Protein AF-A0A7V6XNP8-F1 (afdb_monomer)

Radius of gyration: 19.12 Å; Cα contacts (8 Å, |Δi|>4): 152; chains: 1; bounding box: 46×33×63 Å

Structure (mmCIF, N/CA/C/O backbone):
data_AF-A0A7V6XNP8-F1
#
_entry.id   AF-A0A7V6XNP8-F1
#
loop_
_atom_site.group_PDB
_atom_site.id
_atom_site.type_symbol
_atom_site.label_atom_id
_atom_site.label_alt_id
_atom_site.label_comp_id
_atom_site.label_asym_id
_atom_site.label_entity_id
_atom_site.label_seq_id
_atom_site.pdbx_PDB_ins_code
_atom_site.Cartn_x
_atom_site.Cartn_y
_atom_site.Cartn_z
_atom_site.occupancy
_atom_site.B_iso_or_equiv
_atom_site.auth_seq_id
_atom_site.auth_comp_id
_atom_site.auth_asym_id
_atom_site.auth_atom_id
_atom_site.pdbx_PDB_model_num
ATOM 1 N N . THR A 1 1 ? 22.693 9.439 -38.754 1.00 43.19 1 THR A N 1
ATOM 2 C CA . THR A 1 1 ? 23.234 10.075 -37.536 1.00 43.19 1 THR A CA 1
ATOM 3 C C . THR A 1 1 ? 22.397 11.302 -37.246 1.00 43.19 1 THR A C 1
ATOM 5 O O . THR A 1 1 ? 22.577 12.312 -37.909 1.00 43.19 1 THR A O 1
ATOM 8 N N . GLN A 1 2 ? 21.400 11.196 -36.366 1.00 33.88 2 GLN A N 1
ATOM 9 C CA . GLN A 1 2 ? 20.599 12.341 -35.922 1.00 33.88 2 GLN A CA 1
ATOM 10 C C . GLN A 1 2 ? 20.816 12.514 -34.421 1.00 33.88 2 GLN A C 1
ATOM 12 O O . GLN A 1 2 ? 20.477 11.642 -33.626 1.00 33.88 2 GLN A O 1
ATOM 17 N N . LEU A 1 3 ? 21.471 13.625 -34.086 1.00 43.66 3 LEU A N 1
ATOM 18 C CA . LEU A 1 3 ? 21.657 14.157 -32.744 1.00 43.66 3 LEU A CA 1
ATOM 19 C C . LEU A 1 3 ? 20.305 14.672 -32.241 1.00 43.66 3 LEU A C 1
ATOM 21 O O . LEU A 1 3 ? 19.872 15.749 -32.644 1.00 43.66 3 LEU A O 1
ATOM 25 N N . TYR A 1 4 ? 19.652 13.916 -31.363 1.00 43.72 4 TYR A N 1
ATOM 26 C CA . TYR A 1 4 ? 18.553 14.421 -30.548 1.00 43.72 4 TYR A CA 1
ATOM 27 C C . TYR A 1 4 ? 19.028 14.592 -29.106 1.00 43.72 4 TYR A C 1
ATOM 29 O O . TYR A 1 4 ? 19.444 13.632 -28.469 1.00 43.72 4 TYR A O 1
ATOM 37 N N . GLY A 1 5 ? 18.922 15.829 -28.617 1.00 41.06 5 GLY A N 1
ATOM 38 C CA . GLY A 1 5 ? 18.555 16.127 -27.233 1.00 41.06 5 GLY A CA 1
ATOM 39 C C . GLY A 1 5 ? 19.614 15.882 -26.163 1.00 41.06 5 GLY A C 1
ATOM 40 O O . GLY A 1 5 ? 19.714 14.805 -25.593 1.00 41.06 5 GLY A O 1
ATOM 41 N N . LEU A 1 6 ? 20.327 16.950 -25.811 1.00 38.91 6 LEU A N 1
ATOM 42 C CA . LEU A 1 6 ? 21.079 17.104 -24.568 1.00 38.91 6 LEU A CA 1
ATOM 43 C C . LEU A 1 6 ? 20.175 16.903 -23.339 1.00 38.91 6 LEU A C 1
ATOM 45 O O . LEU A 1 6 ? 19.614 17.871 -22.857 1.00 38.91 6 LEU A O 1
ATOM 49 N N . TYR A 1 7 ? 20.049 15.671 -22.854 1.00 44.81 7 TYR A N 1
ATOM 50 C CA . TYR A 1 7 ? 20.017 15.277 -21.438 1.00 44.81 7 TYR A CA 1
ATOM 51 C C . TYR A 1 7 ? 20.250 13.760 -21.414 1.00 44.81 7 TYR A C 1
ATOM 53 O O . TYR A 1 7 ? 19.471 13.041 -22.044 1.00 44.81 7 TYR A O 1
ATOM 61 N N . PRO A 1 8 ? 21.267 13.229 -20.708 1.00 45.66 8 PRO A N 1
ATOM 62 C CA . PRO A 1 8 ? 21.310 11.804 -20.429 1.00 45.66 8 PRO A CA 1
ATOM 63 C C . PRO A 1 8 ? 20.164 11.528 -19.457 1.00 45.66 8 PRO A C 1
ATOM 65 O O . PRO A 1 8 ? 20.295 11.661 -18.243 1.00 45.66 8 PRO A O 1
ATOM 68 N N . SER A 1 9 ? 18.988 11.219 -19.992 1.00 49.31 9 SER A N 1
ATOM 69 C CA . SER A 1 9 ? 17.936 10.590 -19.212 1.00 49.31 9 SER A CA 1
ATOM 70 C C . SER A 1 9 ? 18.496 9.219 -18.871 1.00 49.31 9 SER A C 1
ATOM 72 O O . SER A 1 9 ? 18.479 8.336 -19.718 1.00 49.31 9 SER A O 1
ATOM 74 N N . TYR A 1 10 ? 19.105 9.086 -17.688 1.00 51.81 10 TYR A N 1
ATOM 75 C CA . TYR A 1 10 ? 19.652 7.818 -17.215 1.00 51.81 10 TYR A CA 1
ATOM 76 C C . TYR A 1 10 ? 18.539 6.772 -17.319 1.00 51.81 10 TYR A C 1
ATOM 78 O O . TYR A 1 10 ? 17.526 6.908 -16.621 1.00 51.81 10 TYR A O 1
ATOM 86 N N . PRO A 1 11 ? 18.654 5.814 -18.251 1.00 52.94 11 PRO A N 1
ATOM 87 C CA . PRO A 1 11 ? 17.567 4.901 -18.521 1.00 52.94 11 PRO A CA 1
ATOM 88 C C . PRO A 1 11 ? 17.579 3.837 -17.422 1.00 52.94 11 PRO A C 1
ATOM 90 O O . PRO A 1 11 ? 18.618 3.244 -17.133 1.00 52.94 11 PRO A O 1
ATOM 93 N N . ILE A 1 12 ? 16.433 3.625 -16.781 1.00 58.44 12 ILE A N 1
ATOM 94 C CA . ILE A 1 12 ? 16.240 2.534 -15.824 1.00 58.44 12 ILE A CA 1
ATOM 95 C C . ILE A 1 12 ? 15.519 1.414 -16.559 1.00 58.44 12 ILE A C 1
ATOM 97 O O . ILE A 1 12 ? 14.545 1.660 -17.278 1.00 58.44 12 ILE A O 1
ATOM 101 N N . LEU A 1 13 ? 16.040 0.194 -16.415 1.00 58.78 13 LEU A N 1
ATOM 102 C CA . LEU A 1 13 ? 15.425 -0.983 -17.007 1.00 58.78 13 LEU A CA 1
ATOM 103 C C . LEU A 1 13 ? 14.099 -1.246 -16.293 1.00 58.78 13 LEU A C 1
ATOM 105 O O . LEU A 1 13 ? 14.072 -1.412 -15.075 1.00 58.78 13 LEU A O 1
ATOM 109 N N . TYR A 1 14 ? 13.024 -1.268 -17.068 1.00 51.34 14 TYR A N 1
ATOM 110 C CA . TYR A 1 14 ? 11.666 -1.503 -16.611 1.00 51.34 14 TYR A CA 1
ATOM 111 C C . TYR A 1 14 ? 11.136 -2.787 -17.249 1.00 51.34 14 TYR A C 1
ATOM 113 O O . TYR A 1 14 ? 11.289 -3.014 -18.455 1.00 51.34 14 TYR A O 1
ATOM 121 N N . TYR A 1 15 ? 10.491 -3.628 -16.447 1.00 53.78 15 TYR A N 1
ATOM 122 C CA . TYR A 1 15 ? 9.824 -4.835 -16.915 1.00 53.78 15 TYR A CA 1
ATOM 123 C C . TYR A 1 15 ? 8.334 -4.553 -17.080 1.00 53.78 15 TYR A C 1
ATOM 125 O O . TYR A 1 15 ? 7.574 -4.537 -16.110 1.00 53.78 15 TYR A O 1
ATOM 133 N N . PHE A 1 16 ? 7.896 -4.348 -18.321 1.00 52.22 16 PHE A N 1
ATOM 134 C CA . PHE A 1 16 ? 6.472 -4.282 -18.615 1.00 52.22 16 PHE A CA 1
ATOM 135 C C . PHE A 1 16 ? 5.970 -5.689 -18.928 1.00 52.22 16 PHE A C 1
ATOM 137 O O . PHE A 1 16 ? 6.555 -6.424 -19.727 1.00 52.22 16 PHE A O 1
ATOM 144 N N . THR A 1 17 ? 4.879 -6.079 -18.279 1.00 50.75 17 THR A N 1
ATOM 145 C CA . THR A 1 17 ? 4.233 -7.366 -18.536 1.00 50.75 17 THR A CA 1
ATOM 146 C C . THR A 1 17 ? 2.781 -7.096 -18.851 1.00 50.75 17 THR A C 1
ATOM 148 O O . THR A 1 17 ? 2.041 -6.574 -18.018 1.00 50.75 17 THR A O 1
ATOM 151 N N . THR A 1 18 ? 2.385 -7.461 -20.060 1.00 54.62 18 THR A N 1
ATOM 152 C CA . THR A 1 18 ? 0.996 -7.817 -20.352 1.00 54.62 18 THR A CA 1
ATOM 153 C C . THR A 1 18 ? 0.874 -9.328 -20.196 1.00 54.62 18 THR A C 1
ATOM 155 O O . THR A 1 18 ? 1.889 -10.019 -20.271 1.00 54.62 18 THR A O 1
ATOM 158 N N . ASP A 1 19 ? -0.342 -9.847 -20.010 1.00 48.62 19 ASP A N 1
ATOM 159 C CA . ASP A 1 19 ? -0.635 -11.271 -19.743 1.00 48.62 19 ASP A CA 1
ATOM 160 C C . ASP A 1 19 ? -0.022 -12.281 -20.750 1.00 48.62 19 ASP A C 1
ATOM 162 O O . ASP A 1 19 ? -0.154 -13.489 -20.573 1.00 48.62 19 ASP A O 1
ATOM 166 N N . LEU A 1 20 ? 0.644 -11.822 -21.819 1.00 44.56 20 LEU A N 1
ATOM 167 C CA . LEU A 1 20 ? 1.144 -12.644 -22.919 1.00 44.56 20 LEU A CA 1
ATOM 168 C C . LEU A 1 20 ? 2.619 -12.408 -23.301 1.00 44.56 20 LEU A C 1
ATOM 170 O O . LEU A 1 20 ? 3.186 -13.273 -23.967 1.00 44.56 20 LEU A O 1
ATOM 174 N N . ILE A 1 21 ? 3.265 -11.293 -22.920 1.00 54.75 21 ILE A N 1
ATOM 175 C CA . ILE A 1 21 ? 4.638 -10.970 -23.370 1.00 54.75 21 ILE A CA 1
ATOM 176 C C . ILE A 1 21 ? 5.409 -10.207 -22.278 1.00 54.75 21 ILE A C 1
ATOM 178 O O . ILE A 1 21 ? 4.929 -9.207 -21.740 1.00 54.75 21 ILE A O 1
ATOM 182 N N . LYS A 1 22 ? 6.630 -10.676 -21.973 1.00 55.09 22 LYS A N 1
ATOM 183 C CA . LYS A 1 22 ? 7.631 -9.935 -21.188 1.00 55.09 22 LYS A CA 1
ATOM 184 C C . LYS A 1 22 ? 8.366 -8.983 -22.130 1.00 55.09 22 LYS A C 1
ATOM 186 O O . LYS A 1 22 ? 9.168 -9.439 -22.943 1.00 55.09 22 LYS A O 1
ATOM 191 N N . GLU A 1 23 ? 8.094 -7.687 -22.026 1.00 57.28 23 GLU A N 1
ATOM 192 C CA . GLU A 1 23 ? 8.776 -6.668 -22.824 1.00 57.28 23 GLU A CA 1
ATOM 193 C C . GLU A 1 23 ? 9.686 -5.816 -21.939 1.00 57.28 23 GLU A C 1
ATOM 195 O O . GLU A 1 23 ? 9.308 -5.358 -20.858 1.00 57.28 23 GLU A O 1
ATOM 200 N N . TYR A 1 24 ? 10.913 -5.613 -22.415 1.00 59.56 24 TYR A N 1
ATOM 201 C CA . TYR A 1 24 ? 11.872 -4.717 -21.786 1.00 59.56 24 TYR A CA 1
ATOM 202 C C . TYR A 1 24 ? 11.634 -3.317 -22.323 1.00 59.56 24 TYR A C 1
ATOM 204 O O . TYR A 1 24 ? 11.804 -3.070 -23.520 1.00 59.56 24 TYR A O 1
ATOM 212 N N . THR A 1 25 ? 11.275 -2.397 -21.441 1.00 64.62 25 THR A N 1
ATOM 213 C CA . THR A 1 25 ? 11.165 -0.986 -21.792 1.00 64.62 25 THR A CA 1
ATOM 214 C C . THR A 1 25 ? 12.121 -0.181 -20.928 1.00 64.62 25 THR A C 1
ATOM 216 O O . THR A 1 25 ? 12.491 -0.566 -19.821 1.00 64.62 25 THR A O 1
ATOM 219 N N . TRP A 1 26 ? 12.608 0.925 -21.473 1.00 67.38 26 TRP A N 1
ATOM 220 C CA . TRP A 1 26 ? 13.426 1.860 -20.718 1.00 67.38 26 TRP A CA 1
ATOM 221 C C . TRP A 1 26 ? 12.529 3.001 -20.278 1.00 67.38 26 TRP A C 1
ATOM 223 O O . TRP A 1 26 ? 11.926 3.665 -21.123 1.00 67.38 26 TRP A O 1
ATOM 2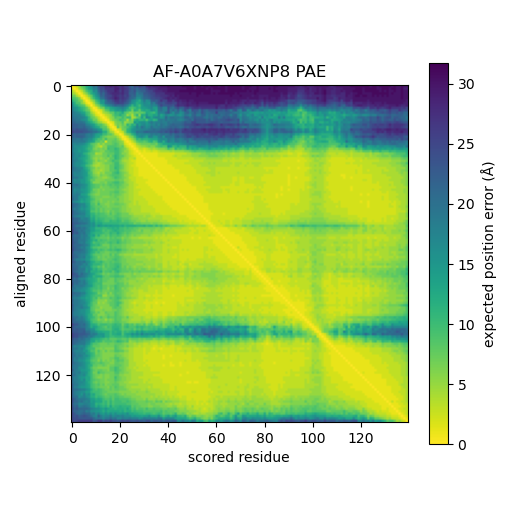33 N N . ILE A 1 27 ? 12.459 3.238 -18.972 1.00 73.62 27 ILE A N 1
ATOM 234 C CA . ILE A 1 27 ? 11.841 4.452 -18.445 1.00 73.62 27 ILE A CA 1
ATOM 235 C C . ILE A 1 27 ? 12.925 5.458 -18.088 1.00 73.62 27 ILE A C 1
ATOM 237 O O . ILE A 1 27 ? 14.065 5.112 -17.762 1.00 73.62 27 ILE A O 1
ATOM 241 N N . THR A 1 28 ? 12.574 6.737 -18.157 1.00 81.44 28 THR A N 1
ATOM 242 C CA . THR A 1 28 ? 13.483 7.789 -17.703 1.00 81.44 28 THR A CA 1
ATOM 243 C C . THR A 1 28 ? 13.585 7.766 -16.178 1.00 81.44 28 THR A C 1
ATOM 245 O O . THR A 1 28 ? 12.591 7.529 -15.491 1.00 81.44 28 THR A O 1
ATOM 248 N N . LEU A 1 29 ? 14.762 8.092 -15.634 1.00 80.81 29 LEU A N 1
ATOM 249 C CA . LEU A 1 29 ? 14.949 8.282 -14.190 1.00 80.81 29 LEU A CA 1
ATOM 250 C C . LEU A 1 29 ? 13.902 9.228 -13.574 1.00 80.81 29 LEU A C 1
ATOM 252 O O . LEU A 1 29 ? 13.418 8.984 -12.474 1.00 80.81 29 LEU A O 1
ATOM 256 N N . ALA A 1 30 ? 13.523 10.291 -14.289 1.00 83.56 30 ALA A N 1
ATOM 257 C CA . ALA A 1 30 ? 12.514 11.239 -13.822 1.00 83.56 30 ALA A CA 1
ATOM 258 C C . ALA A 1 30 ? 11.137 10.581 -13.636 1.00 83.56 30 ALA A C 1
ATOM 260 O O . ALA A 1 30 ? 10.486 10.808 -12.617 1.00 83.56 30 ALA A O 1
ATOM 261 N N . GLN A 1 31 ? 10.715 9.743 -14.588 1.00 85.50 31 GLN A N 1
ATOM 262 C CA . GLN A 1 31 ? 9.465 8.993 -14.485 1.00 85.50 31 GLN A CA 1
ATOM 263 C C . GLN A 1 31 ? 9.515 7.979 -13.338 1.00 85.50 31 GLN A C 1
ATOM 265 O O . GLN A 1 31 ? 8.589 7.945 -12.534 1.00 85.50 31 GLN A O 1
ATOM 270 N N . TYR A 1 32 ? 10.612 7.226 -13.210 1.00 86.81 32 TYR A N 1
ATOM 271 C CA . TYR A 1 32 ? 10.810 6.286 -12.101 1.00 86.81 32 TYR A CA 1
ATOM 272 C C . TYR A 1 32 ? 10.668 6.985 -10.741 1.00 86.81 32 TYR A C 1
ATOM 274 O O . TYR A 1 32 ? 9.887 6.552 -9.899 1.00 86.81 32 TYR A O 1
ATOM 282 N N . ILE A 1 33 ? 11.380 8.103 -10.540 1.00 89.44 33 ILE A N 1
ATOM 283 C CA . ILE A 1 33 ? 11.341 8.863 -9.282 1.00 89.44 33 ILE A CA 1
ATOM 284 C C . ILE A 1 33 ? 9.922 9.365 -9.007 1.00 89.44 33 ILE A C 1
ATOM 286 O O . ILE A 1 33 ? 9.443 9.269 -7.878 1.00 89.44 33 ILE A O 1
ATOM 290 N N . PHE A 1 34 ? 9.240 9.888 -10.027 1.00 92.50 34 PHE A N 1
ATOM 291 C CA . PHE A 1 34 ? 7.875 10.381 -9.881 1.00 92.50 34 PHE A CA 1
ATOM 292 C C . PHE A 1 34 ? 6.902 9.269 -9.469 1.00 92.50 34 PHE A C 1
ATOM 294 O O . PHE A 1 34 ? 6.145 9.440 -8.508 1.00 92.50 34 PHE A O 1
ATOM 301 N N . GLU A 1 35 ? 6.932 8.129 -10.162 1.00 91.94 35 GLU A N 1
ATOM 302 C CA . GLU A 1 35 ? 6.062 6.990 -9.867 1.00 91.94 35 GLU A CA 1
ATOM 303 C C . GLU A 1 35 ? 6.362 6.405 -8.482 1.00 91.94 35 GLU A C 1
ATOM 305 O O . GLU A 1 35 ? 5.434 6.177 -7.704 1.00 91.94 35 GLU A O 1
ATOM 310 N N . ALA A 1 36 ? 7.641 6.251 -8.126 1.00 91.31 36 ALA A N 1
ATOM 311 C CA . ALA A 1 36 ? 8.067 5.738 -6.827 1.00 91.31 36 ALA A CA 1
ATOM 312 C C . ALA A 1 36 ? 7.647 6.655 -5.669 1.00 91.31 36 ALA A C 1
ATOM 314 O O . ALA A 1 36 ? 7.074 6.176 -4.690 1.00 91.31 36 ALA A O 1
ATOM 315 N N . ILE A 1 37 ? 7.865 7.972 -5.779 1.00 95.12 37 ILE A N 1
ATOM 316 C CA . ILE A 1 37 ? 7.436 8.939 -4.754 1.00 95.12 37 ILE A CA 1
ATOM 317 C C . ILE A 1 37 ? 5.914 8.927 -4.617 1.00 95.12 37 ILE A C 1
ATOM 319 O O . ILE A 1 37 ? 5.394 8.885 -3.501 1.00 95.12 37 ILE A O 1
ATOM 323 N N . THR A 1 38 ? 5.195 8.938 -5.740 1.00 95.25 38 THR A N 1
ATOM 324 C CA . THR A 1 38 ? 3.729 8.917 -5.730 1.00 95.25 38 THR A CA 1
ATOM 325 C C . THR A 1 38 ? 3.216 7.652 -5.051 1.00 95.25 38 THR A C 1
ATOM 327 O O . THR A 1 38 ? 2.397 7.737 -4.137 1.00 95.25 38 THR A O 1
ATOM 330 N N . LEU A 1 39 ? 3.735 6.482 -5.428 1.00 94.44 39 LEU A N 1
ATOM 331 C CA . LEU A 1 39 ? 3.319 5.217 -4.835 1.00 94.44 39 LEU A CA 1
ATOM 332 C C . LEU A 1 39 ? 3.661 5.161 -3.339 1.00 94.44 39 LEU A C 1
ATOM 334 O O . LEU A 1 39 ? 2.809 4.804 -2.529 1.00 94.44 39 LEU A O 1
ATOM 338 N N . MET A 1 40 ? 4.862 5.599 -2.952 1.00 94.62 40 MET A N 1
ATOM 339 C CA . MET A 1 40 ? 5.298 5.652 -1.554 1.00 94.62 40 MET A CA 1
ATOM 340 C C . MET A 1 40 ? 4.399 6.551 -0.693 1.00 94.62 40 MET A C 1
ATOM 342 O O . MET A 1 40 ? 4.070 6.182 0.437 1.00 94.62 40 MET A O 1
ATOM 346 N N . LEU A 1 41 ? 3.950 7.698 -1.214 1.00 95.69 41 LEU A N 1
ATOM 347 C CA . LEU A 1 41 ? 2.996 8.572 -0.520 1.00 95.69 41 LEU A CA 1
ATOM 348 C C . LEU A 1 41 ? 1.655 7.868 -0.279 1.00 95.69 41 LEU A C 1
ATOM 350 O O . LEU A 1 41 ? 1.139 7.890 0.838 1.00 95.69 41 LEU A O 1
ATOM 354 N N . PHE A 1 42 ? 1.110 7.201 -1.297 1.00 95.00 42 PHE A N 1
ATOM 355 C CA . PHE A 1 42 ? -0.157 6.473 -1.177 1.00 95.00 42 PHE A CA 1
ATOM 356 C C . PHE A 1 42 ? -0.074 5.292 -0.211 1.00 95.00 42 PHE A C 1
ATOM 358 O O . PHE A 1 42 ? -0.973 5.106 0.611 1.00 95.00 42 PHE A O 1
ATOM 365 N N . VAL A 1 43 ? 1.021 4.533 -0.259 1.00 94.75 43 VAL A N 1
ATOM 366 C CA . VAL A 1 43 ? 1.294 3.455 0.698 1.00 94.75 43 VAL A CA 1
ATOM 367 C C . VAL A 1 43 ? 1.379 4.021 2.116 1.00 94.75 43 VAL A C 1
ATOM 369 O O . VAL A 1 43 ? 0.743 3.495 3.026 1.00 94.75 43 VAL A O 1
ATOM 372 N N . SER A 1 44 ? 2.079 5.142 2.306 1.00 94.31 44 SER A N 1
ATOM 373 C CA . SER A 1 44 ? 2.195 5.795 3.616 1.00 94.31 44 SER A CA 1
ATOM 374 C C . SER A 1 44 ? 0.831 6.210 4.173 1.00 94.31 44 SER A C 1
ATOM 376 O O . SER A 1 44 ? 0.518 5.902 5.324 1.00 94.31 44 SER A O 1
ATOM 378 N N . PHE A 1 45 ? -0.023 6.838 3.356 1.00 95.19 45 PHE A N 1
ATOM 379 C CA . PHE A 1 45 ? -1.388 7.175 3.767 1.00 95.19 45 PHE A CA 1
ATOM 380 C C . PHE A 1 45 ? -2.216 5.939 4.113 1.00 95.19 45 PHE A C 1
ATOM 382 O O . PHE A 1 45 ? -2.948 5.959 5.102 1.00 95.19 45 PHE A O 1
ATOM 389 N N . PHE A 1 46 ? -2.073 4.852 3.352 1.00 95.19 46 PHE A N 1
ATOM 390 C CA . PHE A 1 46 ? -2.769 3.600 3.635 1.00 95.19 46 PHE A CA 1
ATOM 391 C C . PHE A 1 46 ? -2.394 3.038 5.010 1.00 95.19 46 PHE A C 1
ATOM 393 O O . PHE A 1 46 ? -3.280 2.720 5.803 1.00 95.19 46 PHE A O 1
ATOM 400 N N . PHE A 1 47 ? -1.101 2.979 5.334 1.00 94.31 47 PHE A N 1
ATOM 401 C CA . PHE A 1 47 ? -0.642 2.502 6.641 1.00 94.31 47 PHE A CA 1
ATOM 402 C C . PHE A 1 47 ? -1.079 3.415 7.792 1.00 94.31 47 PHE A C 1
ATOM 404 O O . PHE A 1 47 ? -1.489 2.912 8.837 1.00 94.31 47 PHE A O 1
ATOM 411 N N . ILE A 1 48 ? -1.044 4.739 7.608 1.00 94.31 48 ILE A N 1
ATOM 412 C CA . ILE A 1 48 ? -1.521 5.699 8.615 1.00 94.31 48 ILE A CA 1
ATOM 413 C C . ILE A 1 48 ? -3.008 5.469 8.914 1.00 94.31 48 ILE A C 1
ATOM 415 O O . ILE A 1 48 ? -3.400 5.346 10.076 1.00 94.31 48 ILE A O 1
ATOM 419 N N . GLU A 1 49 ? -3.838 5.356 7.878 1.00 94.94 49 GLU A N 1
ATOM 420 C CA . GLU A 1 49 ? -5.272 5.086 8.018 1.00 94.94 49 GLU A CA 1
ATOM 421 C C . GLU A 1 49 ? -5.547 3.724 8.670 1.00 94.94 49 GLU A C 1
ATOM 423 O O . GLU A 1 49 ? -6.408 3.616 9.547 1.00 94.94 49 GLU A O 1
ATOM 428 N N . LEU A 1 50 ? -4.771 2.699 8.313 1.00 94.75 50 LEU A N 1
ATOM 429 C CA . LEU A 1 50 ? -4.875 1.371 8.909 1.00 94.75 50 LEU A CA 1
ATOM 430 C C . LEU A 1 50 ? -4.520 1.386 10.404 1.00 94.75 50 LEU A C 1
ATOM 432 O O . LEU A 1 50 ? -5.238 0.805 11.216 1.00 94.75 50 LEU A O 1
ATOM 436 N N . LEU A 1 51 ? -3.452 2.084 10.796 1.00 94.81 51 LEU A N 1
ATOM 437 C CA . LEU A 1 51 ? -3.051 2.219 12.200 1.00 94.81 51 LEU A CA 1
ATOM 438 C C . LEU A 1 51 ? -4.071 3.013 13.022 1.00 94.81 51 LEU A C 1
ATOM 440 O O . LEU A 1 51 ? -4.382 2.638 14.155 1.00 94.81 51 LEU A O 1
ATOM 444 N N . MET A 1 52 ? -4.647 4.070 12.445 1.00 93.38 52 MET A N 1
ATOM 445 C CA . MET A 1 52 ? -5.752 4.798 13.072 1.00 93.38 52 MET A CA 1
ATOM 446 C C . MET A 1 52 ? -6.999 3.927 13.240 1.00 93.38 52 MET A C 1
ATOM 448 O O . MET A 1 52 ? -7.712 4.077 14.227 1.00 93.38 52 MET A O 1
ATOM 452 N N . LEU A 1 53 ? -7.276 3.002 12.317 1.00 94.69 53 LEU A N 1
ATOM 453 C CA . LEU A 1 53 ? -8.353 2.029 12.497 1.00 94.69 53 LEU A CA 1
ATOM 454 C C . LEU A 1 53 ? -8.059 1.088 13.679 1.00 94.69 53 LEU A C 1
ATOM 456 O O . LEU A 1 53 ? -8.936 0.853 14.509 1.00 94.69 53 LEU A O 1
ATOM 460 N N . VAL A 1 54 ? -6.826 0.585 13.795 1.00 94.75 54 VAL A N 1
ATOM 461 C CA . VAL A 1 54 ? -6.413 -0.303 14.898 1.00 94.75 54 VAL A CA 1
ATOM 462 C C . VAL A 1 54 ? -6.521 0.385 16.264 1.00 94.75 54 VAL A C 1
ATOM 464 O O . VAL A 1 54 ? -6.939 -0.251 17.236 1.00 94.75 54 VAL A O 1
ATOM 467 N N . SER A 1 55 ? -6.224 1.684 16.352 1.00 93.38 55 SER A N 1
ATOM 468 C CA . SER A 1 55 ? -6.275 2.434 17.618 1.00 93.38 55 SER A CA 1
ATOM 469 C C . SER A 1 55 ? -7.688 2.571 18.213 1.00 93.38 55 SER A C 1
ATOM 471 O O . SER A 1 55 ? -7.845 2.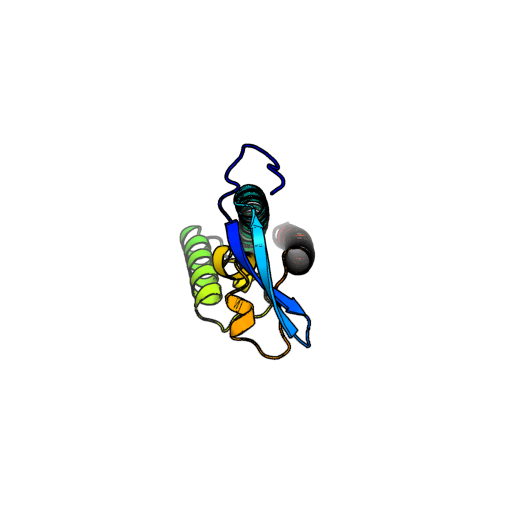826 19.413 1.00 93.38 55 SER A O 1
ATOM 473 N N . PHE A 1 56 ? -8.745 2.327 17.427 1.00 91.12 56 PHE A N 1
ATOM 474 C CA . PHE A 1 56 ? -10.098 2.210 17.979 1.00 91.12 56 PHE A CA 1
ATOM 475 C C . PHE A 1 56 ? -10.233 1.008 18.917 1.00 91.12 56 PHE A C 1
ATOM 477 O O . PHE A 1 56 ? -10.893 1.126 19.953 1.00 91.12 56 PHE A O 1
ATOM 484 N N . PHE A 1 57 ? -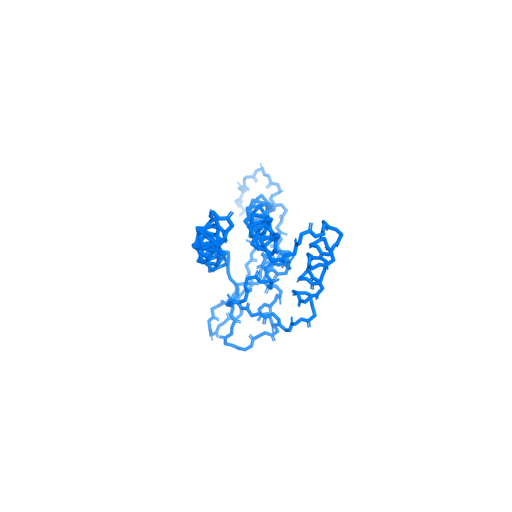9.583 -0.108 18.581 1.00 90.75 57 PHE A N 1
ATOM 485 C CA . PHE A 1 57 ? -9.650 -1.372 19.318 1.00 90.75 57 PHE A CA 1
ATOM 486 C C . PHE A 1 57 ? -8.563 -1.483 20.387 1.00 90.75 57 PHE A C 1
ATOM 488 O O . PHE A 1 57 ? -8.791 -2.050 21.453 1.00 90.75 57 PHE A O 1
ATOM 495 N N . VAL A 1 58 ? -7.385 -0.920 20.119 1.00 93.06 58 VAL A N 1
ATOM 496 C CA . VAL A 1 58 ? -6.213 -1.019 20.989 1.00 93.06 58 VAL A CA 1
ATOM 497 C C . VAL A 1 58 ? -5.880 0.357 21.553 1.00 93.06 58 VAL A C 1
ATOM 499 O O . VAL A 1 58 ? -5.418 1.238 20.838 1.00 93.06 58 VAL A O 1
ATOM 502 N N . LYS A 1 59 ? -6.104 0.547 22.858 1.00 87.88 59 LYS A N 1
ATOM 503 C CA . LYS A 1 59 ? -5.874 1.838 23.535 1.00 87.88 59 LYS A CA 1
ATOM 504 C C . LYS A 1 59 ? -4.413 2.109 23.885 1.00 87.88 59 LYS A C 1
ATOM 506 O O . LYS A 1 59 ? -4.051 3.256 24.112 1.00 87.88 59 LYS A O 1
ATOM 511 N N . ASN A 1 60 ? -3.589 1.066 23.959 1.00 94.00 60 ASN A N 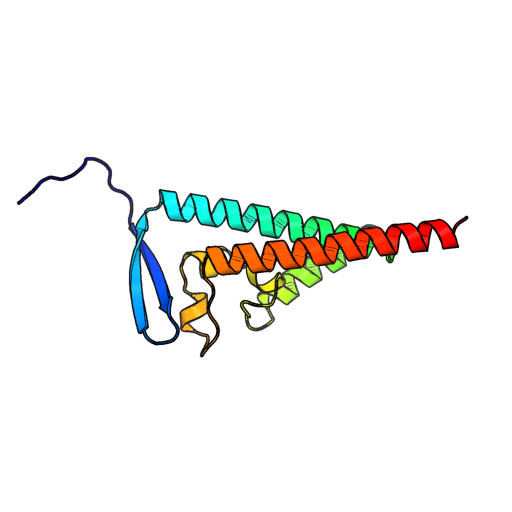1
ATOM 512 C CA . ASN A 1 60 ? -2.171 1.211 24.259 1.00 94.00 60 ASN A CA 1
ATOM 513 C C . ASN A 1 60 ? -1.395 1.527 22.975 1.00 94.00 60 ASN A C 1
ATOM 515 O O . ASN A 1 60 ? -1.363 0.714 22.052 1.00 94.00 60 ASN A O 1
ATOM 519 N N . GLU A 1 61 ? -0.744 2.687 22.955 1.00 92.69 61 GLU A N 1
ATOM 520 C CA . GLU A 1 61 ? 0.030 3.181 21.817 1.00 92.69 61 GLU A CA 1
ATOM 521 C C . GLU A 1 61 ? 1.125 2.198 21.369 1.00 92.69 61 GLU A C 1
ATOM 523 O O . GLU A 1 61 ? 1.273 1.942 20.175 1.00 92.69 61 GLU A O 1
ATOM 528 N N . ILE A 1 62 ? 1.841 1.570 22.307 1.00 95.31 62 ILE A N 1
ATOM 529 C CA . ILE A 1 62 ? 2.929 0.627 21.997 1.00 95.31 62 ILE A CA 1
ATOM 530 C C . ILE A 1 62 ? 2.396 -0.565 21.195 1.00 95.31 62 ILE A C 1
ATOM 532 O O . ILE A 1 62 ? 3.028 -1.007 20.238 1.00 95.31 62 ILE A O 1
ATOM 536 N N . TYR A 1 63 ? 1.213 -1.074 21.541 1.00 94.69 63 TYR A N 1
ATOM 537 C CA . TYR A 1 63 ? 0.606 -2.189 20.813 1.00 94.69 63 TYR A CA 1
ATOM 538 C C . TYR A 1 63 ? 0.130 -1.791 19.411 1.00 94.69 63 TYR A C 1
ATOM 540 O O . TYR A 1 63 ? 0.193 -2.615 18.501 1.00 94.69 63 TYR A O 1
ATOM 548 N N . VAL A 1 64 ? -0.284 -0.537 19.206 1.00 94.81 64 VAL A N 1
ATOM 549 C CA . VAL A 1 64 ? -0.606 -0.015 17.867 1.00 94.81 64 VAL A CA 1
ATOM 550 C C . VAL A 1 64 ? 0.656 0.057 17.004 1.00 94.81 64 VAL A C 1
ATOM 552 O O . VAL A 1 64 ? 0.642 -0.401 15.863 1.00 94.81 64 VAL A O 1
ATOM 555 N N . TRP A 1 65 ? 1.773 0.542 17.555 1.00 93.56 65 TRP A N 1
ATOM 556 C CA . TRP A 1 65 ? 3.061 0.551 16.852 1.00 93.56 65 TRP A CA 1
ATOM 557 C C . TRP A 1 65 ? 3.554 -0.858 16.513 1.00 93.56 65 TRP A C 1
ATOM 559 O O . TRP A 1 65 ? 3.998 -1.097 15.390 1.00 93.56 65 TRP A O 1
ATOM 569 N N . LEU A 1 66 ? 3.427 -1.809 17.445 1.00 94.69 66 LEU A N 1
ATOM 570 C CA . LEU A 1 66 ? 3.765 -3.213 17.193 1.00 94.69 66 LEU A CA 1
ATOM 571 C C . LEU A 1 66 ? 2.898 -3.821 16.085 1.00 94.69 66 LEU A C 1
ATOM 573 O O . LEU A 1 66 ? 3.425 -4.536 15.235 1.00 94.69 66 LEU A O 1
ATOM 577 N N . ALA A 1 67 ? 1.601 -3.500 16.037 1.00 93.94 67 ALA A N 1
ATOM 578 C CA . ALA A 1 67 ? 0.733 -3.904 14.931 1.00 93.94 67 ALA A CA 1
ATOM 579 C C . ALA A 1 67 ? 1.203 -3.312 13.592 1.00 93.94 67 ALA A C 1
ATOM 581 O O . ALA A 1 67 ? 1.250 -4.024 12.593 1.00 93.94 67 ALA A O 1
ATOM 582 N N . GLY A 1 68 ? 1.634 -2.046 13.579 1.00 93.00 68 GLY A N 1
ATOM 583 C CA . GLY A 1 68 ? 2.252 -1.414 12.410 1.00 93.00 68 GLY A CA 1
ATOM 584 C C . GLY A 1 68 ? 3.483 -2.166 11.917 1.00 93.00 68 GLY A C 1
ATOM 585 O O . GLY A 1 68 ? 3.554 -2.532 10.746 1.00 93.00 68 GLY A O 1
ATOM 586 N N . GLY A 1 69 ? 4.417 -2.463 12.824 1.00 92.94 69 GLY A N 1
ATOM 587 C CA . GLY A 1 69 ? 5.599 -3.267 12.512 1.00 92.94 69 GLY A CA 1
ATOM 588 C C . GLY A 1 69 ? 5.237 -4.647 11.959 1.00 92.94 69 GLY A C 1
ATOM 589 O O . GLY A 1 69 ? 5.803 -5.075 10.954 1.00 92.94 69 GLY A O 1
ATOM 590 N N . LEU A 1 70 ? 4.241 -5.314 12.551 1.00 93.75 70 LEU A N 1
ATOM 591 C CA . LEU A 1 70 ? 3.730 -6.591 12.053 1.00 93.75 70 LEU A CA 1
ATOM 592 C C . LEU A 1 70 ? 3.156 -6.470 10.640 1.00 93.75 70 LEU A C 1
ATOM 594 O O . LEU A 1 70 ? 3.456 -7.322 9.811 1.00 93.75 70 LEU A O 1
ATOM 598 N N . PHE A 1 71 ? 2.390 -5.424 10.322 1.00 93.50 71 PHE A N 1
ATOM 599 C CA . PHE A 1 71 ? 1.869 -5.227 8.966 1.00 93.50 71 PHE A CA 1
ATOM 600 C C . PHE A 1 71 ? 2.982 -5.050 7.928 1.00 93.50 71 PHE A C 1
ATOM 602 O O . PHE A 1 71 ? 2.877 -5.610 6.837 1.00 93.50 71 PHE A O 1
ATOM 609 N N . LEU A 1 72 ? 4.057 -4.329 8.267 1.00 91.69 72 LEU A N 1
ATOM 610 C CA . LEU A 1 72 ? 5.221 -4.185 7.384 1.00 91.69 72 LEU A CA 1
ATOM 611 C C . LEU A 1 72 ? 5.913 -5.537 7.161 1.00 91.69 72 LEU A C 1
ATOM 613 O O . LEU A 1 72 ? 6.166 -5.917 6.020 1.00 91.69 72 LEU A O 1
ATOM 617 N N . ILE A 1 73 ? 6.158 -6.294 8.237 1.00 92.69 73 ILE A N 1
ATOM 618 C CA . ILE A 1 73 ? 6.760 -7.635 8.162 1.00 92.69 73 ILE A CA 1
ATOM 619 C C . ILE A 1 73 ? 5.892 -8.564 7.307 1.00 92.69 73 ILE A C 1
ATOM 621 O O . ILE A 1 73 ? 6.399 -9.250 6.424 1.00 92.69 73 ILE A O 1
ATOM 625 N N . ILE A 1 74 ? 4.577 -8.559 7.526 1.00 90.50 74 ILE A N 1
ATOM 626 C CA . ILE A 1 74 ? 3.614 -9.360 6.766 1.00 90.50 74 ILE A CA 1
ATOM 627 C C . ILE A 1 74 ? 3.640 -8.982 5.279 1.00 90.50 74 ILE A C 1
ATOM 629 O O . ILE A 1 74 ? 3.665 -9.874 4.433 1.00 90.50 74 ILE A O 1
ATOM 633 N N . GLY A 1 75 ? 3.688 -7.688 4.946 1.00 88.31 75 GLY A N 1
ATOM 634 C CA . GLY A 1 75 ? 3.774 -7.216 3.559 1.00 88.31 75 GLY A CA 1
ATOM 635 C C . GLY A 1 75 ? 5.038 -7.680 2.823 1.00 88.31 75 GLY A C 1
ATOM 636 O O . GLY A 1 75 ? 5.009 -7.898 1.611 1.00 88.31 75 GLY A O 1
ATOM 637 N N . VAL A 1 76 ? 6.136 -7.891 3.555 1.00 88.19 76 VAL A N 1
ATOM 638 C CA . VAL A 1 76 ? 7.401 -8.405 3.008 1.00 88.19 76 VAL A CA 1
ATOM 639 C C . VAL A 1 76 ? 7.452 -9.938 2.987 1.00 88.19 76 VAL A C 1
ATOM 641 O O . VAL A 1 76 ? 8.048 -10.509 2.081 1.00 88.19 76 VAL A O 1
ATOM 644 N N . LEU A 1 77 ? 6.834 -10.635 3.942 1.00 88.56 77 LEU A N 1
ATOM 645 C CA . LEU A 1 77 ? 6.909 -12.101 4.020 1.00 88.56 77 LEU A CA 1
ATOM 646 C C . LEU A 1 77 ? 5.889 -12.821 3.137 1.00 88.56 77 LEU A C 1
ATOM 648 O O . LEU A 1 77 ? 6.188 -13.894 2.612 1.00 88.56 77 LEU A O 1
ATOM 652 N N . ILE A 1 78 ? 4.681 -12.273 2.989 1.00 85.81 78 ILE A N 1
ATOM 653 C CA . ILE A 1 78 ? 3.646 -12.910 2.172 1.00 85.81 78 ILE A CA 1
ATOM 654 C C . ILE A 1 78 ? 4.039 -12.794 0.691 1.00 85.81 78 ILE A C 1
ATOM 656 O O . ILE A 1 78 ? 4.496 -11.723 0.270 1.00 85.81 78 ILE A O 1
ATOM 660 N N . PRO A 1 79 ? 3.860 -13.867 -0.112 1.00 86.06 79 PRO A N 1
ATOM 661 C CA . PRO A 1 79 ? 4.014 -13.790 -1.557 1.00 86.06 79 PRO A CA 1
ATOM 662 C C . PRO A 1 79 ? 3.235 -12.590 -2.098 1.00 86.06 79 PRO A C 1
ATOM 664 O O . PRO A 1 79 ? 2.069 -12.416 -1.727 1.00 86.06 79 PRO A O 1
ATOM 667 N N . PRO A 1 80 ? 3.855 -11.735 -2.924 1.00 86.38 80 PRO A N 1
ATOM 668 C CA . PRO A 1 80 ? 3.176 -10.536 -3.366 1.00 86.38 80 PRO A CA 1
ATOM 669 C C . PRO A 1 80 ? 1.868 -10.885 -4.083 1.00 86.38 80 PRO A C 1
ATOM 671 O O . PRO A 1 80 ? 1.730 -11.955 -4.665 1.00 86.38 80 PRO A O 1
ATOM 674 N N . SER A 1 81 ? 0.885 -10.003 -4.033 1.00 88.19 81 SER A N 1
ATOM 675 C CA . SER A 1 81 ? -0.259 -10.089 -4.935 1.00 88.19 81 SER A CA 1
ATOM 676 C C . SER A 1 81 ? -0.708 -8.689 -5.279 1.00 88.19 81 SER A C 1
ATOM 678 O O . SER A 1 81 ? -0.777 -7.828 -4.399 1.00 88.19 81 SER A O 1
ATOM 680 N N . SER A 1 82 ? -1.046 -8.460 -6.544 1.00 88.06 82 SER A N 1
ATOM 681 C CA . SER A 1 82 ? -1.488 -7.142 -6.997 1.00 88.06 82 SER A CA 1
ATOM 682 C C . SER A 1 82 ? -2.848 -6.736 -6.431 1.00 88.06 82 SER A C 1
ATOM 684 O O . SER A 1 82 ? -3.276 -5.611 -6.634 1.00 88.06 82 SER A O 1
ATOM 686 N N . PHE A 1 83 ? -3.558 -7.621 -5.731 1.00 87.94 83 PHE A N 1
ATOM 687 C CA . PHE A 1 83 ? -4.794 -7.273 -5.030 1.00 87.94 83 PHE A CA 1
ATOM 688 C C . PHE A 1 83 ? -4.585 -7.037 -3.535 1.00 87.94 83 PHE A C 1
ATOM 690 O O . PHE A 1 83 ? -5.519 -6.619 -2.854 1.00 87.94 83 PHE A O 1
ATOM 697 N N . ASN A 1 84 ? -3.382 -7.292 -3.012 1.00 88.81 84 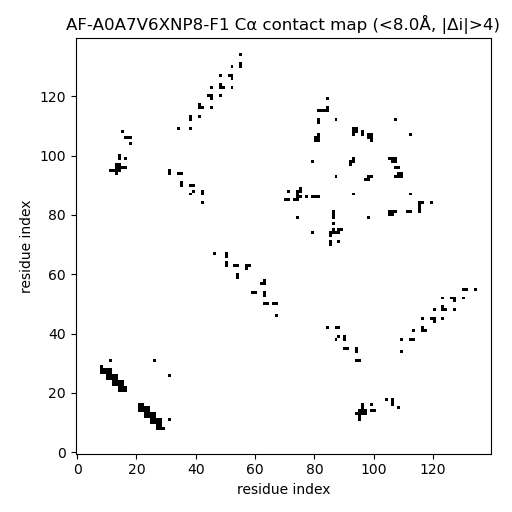ASN A N 1
ATOM 698 C CA . ASN A 1 84 ? -3.058 -7.098 -1.606 1.00 88.81 84 ASN A CA 1
ATOM 699 C C . ASN A 1 84 ? -2.404 -5.719 -1.386 1.00 88.81 84 ASN A C 1
ATOM 701 O O . ASN A 1 84 ? -1.247 -5.530 -1.768 1.00 88.81 84 ASN A O 1
ATOM 705 N N . PRO A 1 85 ? -3.070 -4.771 -0.694 1.00 89.88 85 PRO A N 1
ATOM 706 C CA . PRO A 1 85 ? -2.514 -3.449 -0.403 1.00 89.88 85 PRO A CA 1
ATOM 707 C C . PRO A 1 85 ? -1.183 -3.470 0.371 1.00 89.88 85 PRO A C 1
ATOM 709 O O . PRO A 1 85 ? -0.390 -2.538 0.263 1.00 89.88 85 PRO A O 1
ATOM 712 N N . LEU A 1 86 ? -0.904 -4.530 1.140 1.00 92.00 86 LEU A N 1
ATOM 713 C CA . LEU A 1 86 ? 0.353 -4.653 1.887 1.00 92.00 86 LEU A CA 1
ATOM 714 C C . LEU A 1 86 ? 1.549 -4.995 0.990 1.00 92.00 86 LEU A C 1
ATOM 716 O O . LEU A 1 86 ? 2.683 -4.685 1.349 1.00 92.00 86 LEU A O 1
ATOM 720 N N . SER A 1 87 ? 1.318 -5.593 -0.183 1.00 90.88 87 SER A N 1
ATOM 721 C CA . SER A 1 87 ? 2.389 -5.928 -1.129 1.00 90.88 87 SER A CA 1
ATOM 722 C C . SER A 1 87 ? 3.050 -4.685 -1.734 1.00 90.88 87 SER A C 1
ATOM 724 O O . SER A 1 87 ? 4.201 -4.751 -2.156 1.00 90.88 87 SER A O 1
ATOM 726 N N . TYR A 1 88 ? 2.373 -3.532 -1.702 1.00 91.81 88 TYR A N 1
ATOM 727 C CA . TYR A 1 88 ? 2.884 -2.270 -2.243 1.00 91.81 88 TYR A CA 1
ATOM 728 C C . TYR A 1 88 ? 3.994 -1.617 -1.416 1.00 91.81 88 TYR A C 1
ATOM 730 O O . TYR A 1 88 ? 4.554 -0.614 -1.846 1.00 91.81 88 TYR A O 1
ATOM 738 N N . ILE A 1 89 ? 4.376 -2.200 -0.273 1.00 92.00 89 ILE A N 1
ATOM 739 C CA . ILE A 1 89 ? 5.594 -1.800 0.448 1.00 92.00 89 ILE A CA 1
ATOM 740 C C . ILE A 1 89 ? 6.857 -1.965 -0.415 1.00 92.00 89 ILE A C 1
ATOM 742 O O . ILE A 1 89 ? 7.837 -1.245 -0.232 1.00 92.00 89 ILE A O 1
ATOM 746 N N . ARG A 1 90 ? 6.819 -2.871 -1.399 1.00 89.62 90 ARG A N 1
ATOM 747 C CA . ARG A 1 90 ? 7.906 -3.149 -2.345 1.00 89.62 90 ARG A CA 1
ATOM 748 C C . ARG A 1 90 ? 7.871 -2.189 -3.535 1.00 89.62 90 ARG A C 1
ATOM 750 O O . ARG A 1 90 ? 7.799 -2.607 -4.685 1.00 89.62 90 ARG A O 1
ATOM 757 N N . VAL A 1 91 ? 7.863 -0.888 -3.243 1.00 90.19 91 VAL A N 1
ATOM 758 C CA . VAL A 1 91 ? 7.701 0.180 -4.246 1.00 90.19 91 VAL A CA 1
ATOM 759 C C . VAL A 1 91 ? 8.709 0.032 -5.383 1.00 90.19 91 VAL A C 1
ATOM 761 O O . VAL A 1 91 ? 8.315 0.078 -6.543 1.00 90.19 91 VAL A O 1
ATOM 764 N N . ASP A 1 92 ? 9.982 -0.198 -5.055 1.00 86.31 92 ASP A N 1
ATOM 765 C CA . ASP A 1 92 ? 11.038 -0.366 -6.055 1.00 86.31 92 ASP A CA 1
ATOM 766 C C . ASP A 1 92 ? 10.758 -1.546 -6.996 1.00 86.31 92 ASP A C 1
ATOM 768 O O . ASP A 1 92 ? 10.712 -1.350 -8.203 1.00 86.31 92 ASP A O 1
ATOM 772 N N . GLU A 1 93 ? 10.450 -2.731 -6.458 1.00 85.75 93 GLU A N 1
ATOM 773 C CA . GLU A 1 93 ? 10.151 -3.941 -7.247 1.00 85.75 93 GLU A CA 1
ATOM 774 C C . GLU A 1 93 ? 8.917 -3.778 -8.154 1.00 85.75 93 GLU A C 1
ATOM 776 O O . GLU A 1 93 ? 8.804 -4.424 -9.199 1.00 85.75 93 GLU A O 1
ATOM 781 N N . ILE A 1 94 ? 7.967 -2.929 -7.753 1.00 87.25 94 ILE A N 1
ATOM 782 C CA . ILE A 1 94 ? 6.735 -2.654 -8.499 1.00 87.25 94 ILE A CA 1
ATOM 783 C C . ILE A 1 94 ? 6.986 -1.667 -9.635 1.00 87.25 94 ILE A C 1
ATOM 785 O O . ILE A 1 94 ? 6.491 -1.880 -10.741 1.00 87.25 94 ILE A O 1
ATOM 789 N N . ILE A 1 95 ? 7.741 -0.596 -9.374 1.00 85.50 95 ILE A N 1
ATOM 790 C CA . ILE A 1 95 ? 8.085 0.391 -10.401 1.00 85.50 95 ILE A CA 1
ATOM 791 C C . ILE A 1 95 ? 9.161 -0.154 -11.336 1.00 85.50 95 ILE A C 1
ATOM 793 O O . ILE A 1 95 ? 9.127 0.152 -12.514 1.00 85.50 95 ILE A O 1
ATOM 797 N N . SER A 1 96 ? 10.094 -0.984 -10.877 1.00 80.06 96 SER A N 1
ATOM 798 C CA . SER A 1 96 ? 11.030 -1.668 -11.773 1.00 80.06 96 SER A CA 1
ATOM 799 C C . SER A 1 96 ? 10.331 -2.765 -12.581 1.00 80.06 96 SER A C 1
ATOM 801 O O . SER A 1 96 ? 10.776 -3.094 -13.676 1.00 80.06 96 SER A O 1
ATOM 803 N N . GLY A 1 97 ? 9.222 -3.313 -12.069 1.00 74.75 97 GLY A N 1
ATOM 804 C CA . GLY A 1 97 ? 8.485 -4.434 -12.654 1.00 74.75 97 GLY A CA 1
ATOM 805 C C . GLY A 1 97 ? 9.095 -5.805 -12.333 1.00 74.75 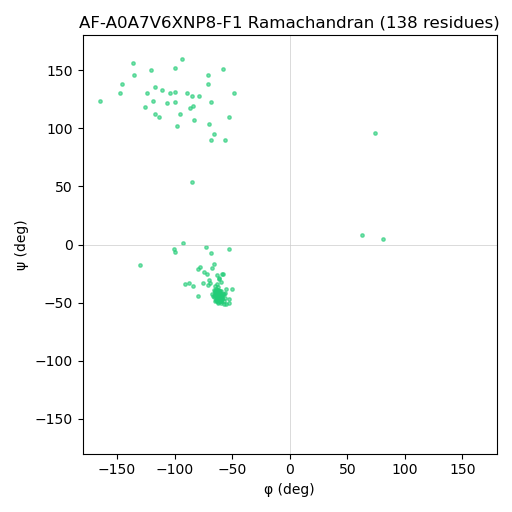97 GLY A C 1
ATOM 806 O O . GLY A 1 97 ? 8.607 -6.825 -12.826 1.00 74.75 97 GLY A O 1
ATOM 807 N N . GLU A 1 98 ? 10.135 -5.853 -11.496 1.00 76.88 98 GLU A N 1
ATOM 808 C CA . GLU A 1 98 ? 10.814 -7.080 -11.063 1.00 76.88 98 GLU A CA 1
ATOM 809 C C . GLU A 1 98 ? 9.842 -8.085 -10.435 1.00 76.88 98 GLU A C 1
ATOM 811 O O . GLU A 1 98 ? 9.916 -9.288 -10.697 1.00 76.88 98 GLU A O 1
ATOM 816 N N . ILE A 1 99 ? 8.868 -7.587 -9.672 1.00 78.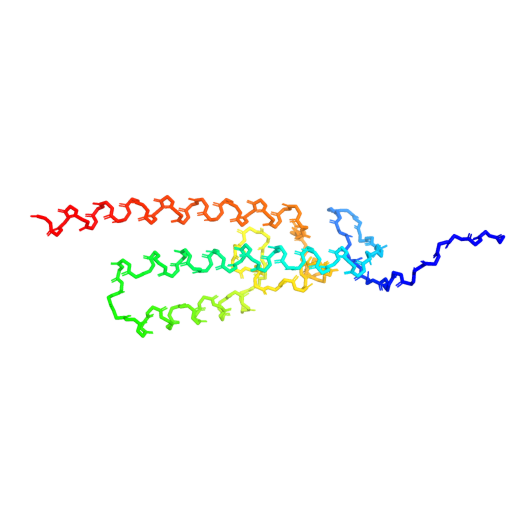31 99 ILE A N 1
ATOM 817 C CA . ILE A 1 99 ? 7.888 -8.419 -8.971 1.00 78.31 99 ILE A CA 1
ATOM 818 C C . ILE A 1 99 ? 7.065 -9.294 -9.931 1.00 78.31 99 ILE A C 1
ATOM 820 O O . ILE A 1 99 ? 6.724 -10.432 -9.609 1.00 78.31 99 ILE A O 1
ATOM 824 N N . ASN A 1 100 ? 6.814 -8.802 -11.146 1.00 71.69 100 ASN A N 1
ATOM 825 C CA . ASN A 1 100 ? 5.998 -9.482 -12.148 1.00 71.69 100 ASN A CA 1
ATOM 826 C C . ASN A 1 100 ? 6.744 -10.613 -12.856 1.00 71.69 100 ASN A C 1
ATOM 828 O O . ASN A 1 100 ? 6.129 -11.502 -13.439 1.00 71.69 100 ASN A O 1
ATOM 832 N N . LEU A 1 101 ? 8.079 -10.616 -12.808 1.00 61.16 101 LEU A N 1
ATOM 833 C CA . LEU A 1 101 ? 8.874 -11.692 -13.400 1.00 61.16 101 LEU A CA 1
ATOM 834 C C . LEU A 1 101 ? 8.609 -13.036 -12.716 1.00 61.16 101 LEU A C 1
ATOM 836 O O . LEU A 1 101 ? 8.764 -14.078 -13.363 1.00 61.16 101 LEU A O 1
ATOM 840 N N . ASN A 1 102 ? 8.187 -12.973 -11.450 1.00 63.44 102 ASN A N 1
ATOM 841 C CA . ASN A 1 102 ? 8.019 -14.092 -10.535 1.00 63.44 102 ASN A CA 1
ATOM 842 C C . ASN A 1 102 ? 6.558 -14.554 -10.387 1.00 63.44 102 ASN A C 1
ATOM 844 O O . ASN A 1 102 ? 6.316 -15.549 -9.704 1.00 63.44 102 ASN A O 1
ATOM 848 N N . GLN A 1 103 ? 5.583 -13.875 -11.007 1.00 64.62 103 GLN A N 1
ATOM 849 C CA . GLN A 1 103 ? 4.154 -14.166 -10.832 1.00 64.62 103 GLN A CA 1
ATOM 850 C C . GLN A 1 103 ? 3.487 -14.571 -12.144 1.00 64.62 103 GLN A C 1
ATOM 852 O O . GLN A 1 103 ? 3.549 -13.862 -13.140 1.00 64.62 103 GLN A O 1
ATOM 857 N N . HIS A 1 104 ? 2.860 -15.749 -12.159 1.00 64.06 104 HIS A N 1
ATOM 858 C CA . HIS A 1 104 ? 2.036 -16.185 -13.287 1.00 64.06 104 HIS A CA 1
ATOM 859 C C . HIS A 1 104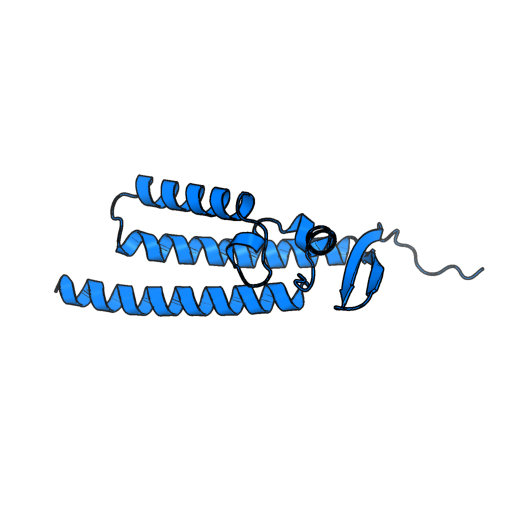 ? 0.622 -15.615 -13.135 1.00 64.06 104 HIS A C 1
ATOM 861 O O . HIS A 1 104 ? -0.007 -15.825 -12.100 1.00 64.06 104 HIS A O 1
ATOM 867 N N . ASN A 1 105 ? 0.117 -14.949 -14.179 1.00 68.31 105 ASN A N 1
ATOM 868 C CA . ASN A 1 105 ? -1.239 -14.379 -14.278 1.00 68.31 105 ASN A CA 1
ATOM 869 C C . ASN A 1 105 ? -1.585 -13.273 -13.260 1.00 68.31 105 ASN A C 1
ATOM 871 O O . ASN A 1 105 ? -2.742 -12.858 -13.186 1.00 68.31 105 ASN A O 1
ATOM 875 N N . ASP A 1 106 ? -0.612 -12.793 -12.484 1.00 75.88 106 ASP A N 1
ATOM 876 C CA . ASP A 1 106 ? -0.757 -11.616 -11.634 1.00 75.88 106 ASP A CA 1
ATOM 877 C C . ASP A 1 106 ? 0.327 -10.602 -12.000 1.00 75.88 106 ASP A C 1
ATOM 879 O O . ASP A 1 106 ? 1.501 -10.949 -12.115 1.00 75.88 106 ASP A O 1
ATOM 883 N N . PHE A 1 107 ? -0.077 -9.354 -12.224 1.00 78.62 107 PHE A N 1
ATOM 884 C CA . PHE A 1 107 ? 0.830 -8.282 -12.613 1.00 78.62 107 PHE A CA 1
ATOM 885 C C . PHE A 1 107 ? 0.546 -7.006 -11.830 1.00 78.62 107 PHE A C 1
ATOM 887 O O . PHE A 1 107 ? -0.599 -6.650 -11.534 1.00 78.62 107 PHE A O 1
ATOM 894 N N . PHE A 1 108 ? 1.615 -6.284 -11.559 1.00 85.44 108 PHE A N 1
ATOM 895 C CA . PHE A 1 108 ? 1.683 -4.965 -10.982 1.00 85.44 108 PHE A CA 1
ATOM 896 C C . PHE A 1 108 ? 2.009 -3.976 -12.098 1.00 85.44 108 PHE A C 1
ATOM 898 O O . PHE A 1 108 ? 2.937 -4.165 -12.879 1.00 85.44 108 PHE A O 1
ATOM 905 N N . SER A 1 109 ? 1.239 -2.901 -12.173 1.00 84.62 109 SER A N 1
ATOM 906 C CA . SER A 1 109 ? 1.548 -1.733 -12.996 1.00 84.62 109 SER A CA 1
ATOM 907 C C . SER A 1 109 ? 1.267 -0.489 -12.176 1.00 84.62 109 SER A C 1
ATOM 909 O O . SER A 1 109 ? 0.453 -0.552 -11.250 1.00 84.62 109 SER A O 1
ATOM 911 N N . PHE A 1 110 ? 1.890 0.645 -12.497 1.00 85.88 110 PHE A N 1
ATOM 912 C CA . PHE A 1 110 ? 1.660 1.883 -11.750 1.00 85.88 110 PHE A CA 1
ATOM 913 C C . PHE A 1 110 ? 0.160 2.211 -11.644 1.00 85.88 110 PHE A C 1
ATOM 915 O O . PHE A 1 110 ? -0.373 2.358 -10.545 1.00 85.88 110 PHE A O 1
ATOM 922 N N . THR A 1 111 ? -0.570 2.194 -12.764 1.00 87.50 111 THR A N 1
ATOM 923 C CA . THR A 1 111 ? -2.016 2.468 -12.792 1.00 87.50 111 THR A CA 1
ATOM 924 C C . THR A 1 111 ? -2.826 1.488 -11.942 1.00 87.50 111 THR A C 1
ATOM 926 O O . THR A 1 111 ? -3.676 1.915 -11.160 1.00 87.50 111 THR A O 1
ATOM 929 N N . LYS A 1 112 ? -2.565 0.178 -12.057 1.00 88.56 112 LYS A N 1
ATOM 930 C CA . LYS A 1 112 ? -3.272 -0.841 -11.264 1.00 88.56 112 LYS A CA 1
ATOM 931 C C . LYS A 1 112 ? -2.974 -0.683 -9.773 1.00 88.56 112 LYS A C 1
ATOM 933 O O . LYS A 1 112 ? -3.889 -0.746 -8.959 1.00 88.56 112 LYS A O 1
ATOM 938 N N . SER A 1 113 ? -1.718 -0.399 -9.435 1.00 91.62 113 SER A N 1
ATOM 939 C CA . SER A 1 113 ? -1.261 -0.151 -8.065 1.00 91.62 113 SER A CA 1
ATOM 940 C C . SER A 1 113 ? -1.998 1.021 -7.431 1.00 91.62 113 SER A C 1
ATOM 942 O O . SER A 1 113 ? -2.532 0.898 -6.331 1.00 91.62 113 SER A O 1
ATOM 944 N N . MET A 1 114 ? -2.109 2.134 -8.161 1.00 93.81 114 MET A N 1
ATOM 945 C CA . MET A 1 114 ? -2.861 3.300 -7.708 1.00 93.81 114 MET A CA 1
ATOM 946 C C . MET A 1 114 ? -4.328 2.947 -7.457 1.00 93.81 114 MET A C 1
ATOM 948 O O . MET A 1 114 ? -4.842 3.249 -6.385 1.00 93.81 114 MET A O 1
ATOM 952 N N . LEU A 1 115 ? -4.998 2.264 -8.393 1.00 93.56 115 LEU A N 1
ATOM 953 C CA . LEU A 1 115 ? -6.406 1.875 -8.236 1.00 93.56 115 LEU A CA 1
ATOM 954 C C . LEU A 1 115 ? -6.642 0.993 -7.004 1.00 93.56 115 LEU A C 1
ATOM 956 O O . LEU A 1 115 ? -7.588 1.231 -6.253 1.00 93.56 115 LEU A O 1
ATOM 960 N N . VAL A 1 116 ? -5.778 0.004 -6.774 1.00 93.94 116 VAL A N 1
ATOM 961 C CA . VAL A 1 116 ? -5.895 -0.907 -5.627 1.00 93.94 116 VAL A CA 1
ATOM 962 C C . VAL A 1 116 ? -5.641 -0.171 -4.314 1.00 93.94 116 VAL A C 1
ATOM 964 O O . VAL A 1 116 ? -6.413 -0.340 -3.370 1.00 93.94 116 VAL 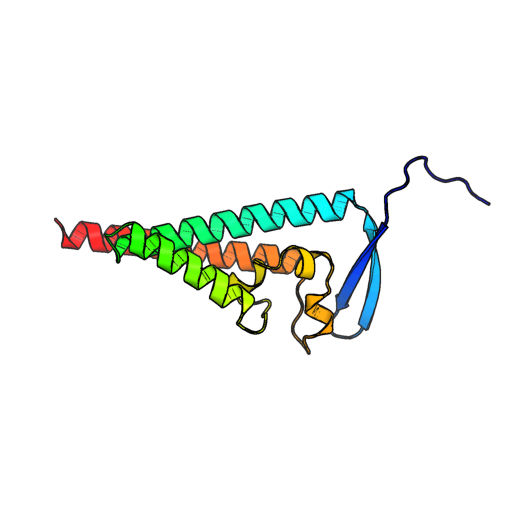A O 1
ATOM 967 N N . LEU A 1 117 ? -4.633 0.704 -4.252 1.00 94.56 117 LEU A N 1
ATOM 968 C CA . LEU A 1 117 ? -4.380 1.530 -3.069 1.00 94.56 117 LEU A CA 1
ATOM 969 C C . LEU A 1 117 ? -5.525 2.515 -2.802 1.00 94.56 117 LEU A C 1
ATOM 971 O O . LEU A 1 117 ? -5.934 2.658 -1.653 1.00 94.56 117 LEU A O 1
ATOM 975 N N . PHE A 1 118 ? -6.102 3.138 -3.834 1.00 94.56 118 PHE A N 1
ATOM 976 C CA . PHE A 1 118 ? -7.287 3.994 -3.701 1.00 94.56 118 PHE A CA 1
ATOM 977 C C . PHE A 1 118 ? -8.502 3.224 -3.175 1.00 94.56 118 PHE A C 1
ATOM 979 O O . PHE A 1 118 ? -9.196 3.702 -2.272 1.00 94.56 118 PHE A O 1
ATOM 986 N N . ALA A 1 119 ? -8.761 2.029 -3.711 1.00 94.69 119 ALA A N 1
ATOM 987 C CA . ALA A 1 119 ? -9.849 1.174 -3.249 1.00 94.69 119 ALA A CA 1
ATOM 988 C C . ALA A 1 119 ? -9.624 0.739 -1.791 1.00 94.69 119 ALA A C 1
ATOM 990 O O . ALA A 1 119 ? -10.523 0.873 -0.961 1.00 94.69 119 ALA A O 1
ATOM 991 N N . GLY A 1 120 ? -8.405 0.303 -1.458 1.00 94.31 120 GLY A N 1
ATOM 992 C CA . GLY A 1 120 ? -8.005 -0.076 -0.104 1.00 94.31 120 GLY A CA 1
ATOM 993 C C . GLY A 1 120 ? -8.155 1.071 0.896 1.00 94.31 120 GLY A C 1
ATOM 994 O O . GLY A 1 120 ? -8.787 0.896 1.935 1.00 94.31 120 GLY A O 1
ATOM 995 N N . LEU A 1 121 ? -7.655 2.263 0.557 1.00 95.25 121 LEU A N 1
ATOM 996 C CA . LEU A 1 121 ? -7.822 3.485 1.350 1.00 95.25 121 LEU A CA 1
ATOM 997 C C . LEU A 1 121 ? -9.296 3.808 1.591 1.00 95.25 121 LEU A C 1
ATOM 999 O O . LEU A 1 121 ? -9.691 4.084 2.722 1.00 95.25 121 LEU A O 1
ATOM 1003 N N . SER A 1 122 ? -10.117 3.731 0.544 1.00 94.88 122 SER A N 1
ATOM 1004 C CA . SER A 1 122 ? -11.554 3.999 0.640 1.00 94.88 122 SER A CA 1
ATOM 1005 C C . SER A 1 122 ? -12.240 3.023 1.600 1.00 94.88 122 SER A C 1
ATOM 1007 O O . SER A 1 122 ? -13.017 3.444 2.458 1.00 94.88 122 SER A O 1
ATOM 1009 N N . ILE A 1 123 ? -11.914 1.730 1.514 1.00 95.31 123 ILE A N 1
ATOM 1010 C CA . ILE A 1 123 ? -12.448 0.696 2.411 1.00 95.31 123 ILE A CA 1
ATOM 1011 C C . ILE A 1 123 ? -12.028 0.968 3.859 1.00 95.31 123 ILE A C 1
ATOM 1013 O O . ILE A 1 123 ? -12.885 1.008 4.743 1.00 95.31 123 ILE A O 1
ATOM 1017 N N . VAL A 1 124 ? -10.735 1.201 4.109 1.00 95.88 124 VAL A N 1
ATOM 1018 C CA . VAL A 1 124 ? -10.217 1.485 5.458 1.00 95.88 124 VAL A CA 1
ATOM 1019 C C . VAL A 1 124 ? -10.870 2.741 6.035 1.00 95.88 124 VAL A C 1
ATOM 1021 O O . VAL A 1 124 ? -11.311 2.727 7.183 1.00 95.88 124 VAL A O 1
ATOM 1024 N N . PHE A 1 125 ? -11.029 3.798 5.238 1.00 95.00 125 PHE A N 1
ATOM 1025 C CA . PHE A 1 125 ? -11.665 5.043 5.665 1.00 95.00 125 PHE A CA 1
ATOM 1026 C C . PHE A 1 125 ? -13.146 4.861 6.036 1.00 95.00 125 PHE A C 1
ATOM 1028 O O . PHE A 1 125 ? -13.612 5.390 7.053 1.00 95.00 125 PHE A O 1
ATOM 1035 N N . ILE A 1 126 ? -13.895 4.089 5.243 1.00 95.62 126 ILE A N 1
ATOM 1036 C CA . ILE A 1 126 ? -15.297 3.758 5.531 1.00 95.62 126 ILE A CA 1
ATOM 1037 C C . ILE A 1 126 ? -15.386 2.954 6.831 1.00 95.62 126 ILE A C 1
ATOM 1039 O O . ILE A 1 126 ? -16.158 3.315 7.723 1.00 95.62 126 ILE A O 1
ATOM 1043 N N . LEU A 1 127 ? -14.563 1.910 6.976 1.00 96.25 127 LEU A N 1
ATOM 1044 C CA . LEU A 1 127 ? -14.520 1.080 8.181 1.00 96.25 127 LEU A CA 1
ATOM 1045 C C . LEU A 1 127 ? -14.162 1.901 9.421 1.00 96.25 127 LEU A C 1
ATOM 1047 O O . LEU A 1 127 ? -14.832 1.779 10.448 1.00 96.25 127 LEU A O 1
ATOM 1051 N N . LYS A 1 128 ? -13.166 2.786 9.318 1.00 94.38 128 LYS A N 1
ATOM 1052 C CA . LYS A 1 128 ? -12.770 3.725 10.376 1.00 94.38 128 LYS A CA 1
ATOM 1053 C C . LYS A 1 128 ? -13.941 4.599 10.802 1.00 94.38 128 LYS A C 1
ATOM 1055 O O . LYS A 1 128 ? -14.237 4.711 11.989 1.00 94.38 128 LYS A O 1
ATOM 1060 N N . THR A 1 129 ? -14.645 5.176 9.832 1.00 93.75 129 THR A N 1
ATOM 1061 C CA . THR A 1 129 ? -15.794 6.055 10.080 1.00 93.75 129 THR A CA 1
ATOM 1062 C C . THR A 1 129 ? -16.939 5.320 10.779 1.00 93.75 129 THR A C 1
ATOM 1064 O O . THR A 1 129 ? -17.514 5.838 11.738 1.00 93.75 129 THR A O 1
ATOM 1067 N N . ILE A 1 130 ? -17.273 4.108 10.326 1.00 94.44 130 ILE A N 1
ATOM 1068 C CA . ILE A 1 130 ? -18.324 3.281 10.938 1.00 94.44 130 ILE A CA 1
ATOM 1069 C C . ILE A 1 130 ? -17.921 2.891 12.362 1.00 94.44 130 ILE A C 1
ATOM 1071 O O . ILE A 1 130 ? -18.697 3.091 13.296 1.00 94.44 130 ILE A O 1
ATOM 1075 N N . THR A 1 131 ? -16.693 2.402 12.540 1.00 93.62 131 THR A N 1
ATOM 1076 C CA . THR A 1 131 ? -16.162 1.978 13.842 1.00 93.62 131 THR A CA 1
ATOM 1077 C C . THR A 1 131 ? -16.166 3.135 14.837 1.00 93.62 131 THR A C 1
ATOM 1079 O O . THR A 1 131 ? -16.656 2.981 15.953 1.00 93.62 131 THR A O 1
ATOM 1082 N N . GLY A 1 132 ? -15.722 4.325 14.421 1.00 90.94 132 GLY A N 1
ATOM 1083 C CA . GLY A 1 132 ? -15.750 5.521 15.262 1.00 90.94 132 GLY A CA 1
ATOM 1084 C C . GLY A 1 132 ? -17.157 5.881 15.743 1.00 90.94 132 GLY A C 1
ATOM 1085 O O . GLY A 1 132 ? -17.347 6.155 16.927 1.00 90.94 132 GLY A O 1
ATOM 1086 N N . LYS A 1 133 ? -18.165 5.802 14.864 1.00 92.06 133 LYS A N 1
ATOM 1087 C CA . LYS A 1 133 ? -19.572 6.039 15.235 1.00 92.06 133 LYS A CA 1
ATOM 1088 C C . LYS A 1 133 ? -20.101 5.000 16.223 1.00 92.06 133 LYS A C 1
ATOM 1090 O O . LYS A 1 133 ? -20.783 5.361 17.179 1.00 92.06 133 LYS A O 1
ATOM 1095 N N . VAL A 1 134 ? -19.794 3.722 16.003 1.00 92.31 134 VAL A N 1
ATOM 1096 C CA . VAL A 1 134 ? -20.225 2.632 16.892 1.00 92.31 134 VAL A CA 1
ATOM 1097 C C . VAL A 1 134 ? -19.604 2.795 18.279 1.00 92.31 134 VAL A C 1
ATOM 1099 O O . VAL A 1 134 ? -20.323 2.768 19.274 1.00 92.31 134 VAL A O 1
ATOM 1102 N N . MET A 1 135 ? -18.297 3.047 18.350 1.00 88.44 135 MET A N 1
ATOM 1103 C CA . MET A 1 135 ? -17.587 3.225 19.619 1.00 88.44 135 MET A CA 1
ATOM 1104 C C . MET A 1 135 ? -18.060 4.467 20.383 1.00 88.44 135 MET A C 1
ATOM 1106 O O . MET A 1 135 ? -18.165 4.423 21.606 1.00 88.44 135 MET A O 1
ATOM 1110 N N . ALA A 1 136 ? -18.399 5.555 19.685 1.00 86.56 136 ALA A N 1
ATOM 1111 C CA . ALA A 1 136 ? -18.982 6.739 20.316 1.00 86.56 136 ALA A CA 1
ATOM 1112 C C . ALA A 1 136 ? -20.347 6.441 20.956 1.00 86.56 136 ALA A C 1
ATOM 1114 O O . ALA A 1 136 ? -20.619 6.922 22.048 1.00 86.56 136 ALA A O 1
ATOM 1115 N N . LYS A 1 137 ? -21.183 5.618 20.308 1.00 88.31 137 LYS A N 1
ATOM 1116 C CA . LYS A 1 137 ? -22.495 5.227 20.841 1.00 88.31 137 LYS A CA 1
ATOM 1117 C C . LYS A 1 137 ? -22.397 4.286 22.044 1.00 88.31 137 LYS A C 1
ATOM 1119 O O . LYS A 1 137 ? -23.246 4.353 22.917 1.00 88.31 137 LYS A O 1
ATOM 1124 N N . ILE A 1 138 ? -21.406 3.395 22.073 1.00 85.56 138 ILE A N 1
ATOM 1125 C CA . ILE A 1 138 ? -21.203 2.461 23.195 1.00 85.56 138 ILE A CA 1
ATOM 1126 C C . ILE A 1 138 ? -20.750 3.201 24.462 1.00 85.56 138 ILE A C 1
ATOM 1128 O O . ILE A 1 138 ? -21.090 2.787 25.564 1.00 85.56 138 ILE A O 1
ATOM 1132 N N . ASN A 1 139 ? -19.985 4.283 24.303 1.00 76.75 139 ASN A N 1
ATOM 1133 C CA . ASN A 1 139 ? -19.410 5.041 25.415 1.00 76.75 139 ASN A CA 1
ATOM 1134 C C . ASN A 1 139 ? -20.275 6.233 25.881 1.00 76.75 139 ASN A C 1
ATOM 1136 O O . ASN A 1 139 ? -19.822 6.977 26.751 1.00 76.75 139 ASN A O 1
ATOM 1140 N N . ALA A 1 140 ? -21.449 6.448 25.277 1.00 66.19 140 ALA A N 1
ATOM 1141 C CA . ALA A 1 140 ? -22.400 7.513 25.615 1.00 66.19 140 ALA A CA 1
ATOM 1142 C C . ALA A 1 140 ? -23.528 6.975 26.501 1.00 66.19 140 ALA A C 1
ATOM 1144 O O . ALA A 1 140 ? -23.915 7.701 27.443 1.00 66.19 140 ALA A O 1
#

Mean predicted aligned error: 8.25 Å

Secondary structure (DSSP, 8-state):
-----S----EEEEEEEETTEEEEEEEEHHHHHHHHHHHHHHHHHHHHHHHHHHHHH---HHHHHHHHHHHHHHHHHSPP-TT-GGGGG-HHHHHH-GGGGG-SS----HHHHHHHHHHHHHHHHHHHHHHHHHHHHHT-

Solvent-accessible surface area (backbone atoms only — not comparable to full-atom values): 8048 Å² total; per-residue (Å²): 142,82,92,74,73,99,64,89,62,54,67,41,76,26,46,49,68,56,103,85,50,88,42,84,43,73,42,43,47,69,56,52,52,50,53,41,53,52,51,50,52,53,50,50,52,40,52,52,50,48,46,59,43,47,43,76,78,40,85,51,66,69,60,40,52,51,51,49,55,47,51,55,52,47,26,70,68,46,81,73,44,67,85,42,71,49,34,57,76,47,41,65,41,42,69,34,15,58,60,40,79,78,40,86,97,46,66,61,43,72,70,57,48,51,54,43,45,52,51,48,40,52,50,46,52,51,51,35,54,51,49,53,54,53,54,53,62,75,75,106

Foldseek 3Di:
DDDDDPDCQPWAWAFDDDLPDTDTDTDGPVVLVVLLVVLVVLLVLLLVLLLLLVCLVPVDPVVSVVVSVVLQVCLVPDLAALLDSSVSVVSVCQSRQVSVVPDNPGGHDSVSSVVNSVVSSVVSVVSSVVSVVVSVVVVD

Sequence (140 aa):
TQLYGLYPSYPILYYFTTDLIKEYTWITLAQYIFEAITLMLFVSFFFIELLMLVSFFVKNEIYVWLAGGLFLIIGVLIPPSSFNPLSYIRVDEIISGEINLNQHNDFFSFTKSMLVLFAGLSIVFILKTITGKVMAKINA

pLDDT: mean 81.79, std 16.75, range [33.88, 96.25]